Protein AF-A0A483AK27-F1 (afdb_monomer)

Structure (mmCIF, N/CA/C/O backbone):
data_AF-A0A483AK27-F1
#
_entry.id   AF-A0A483AK27-F1
#
loop_
_atom_site.group_PDB
_atom_site.id
_atom_site.type_symbol
_atom_site.label_atom_id
_atom_site.label_alt_id
_atom_site.label_comp_id
_atom_site.label_asym_id
_atom_site.label_entity_id
_atom_site.label_seq_id
_atom_site.pdbx_PDB_ins_code
_atom_site.Cartn_x
_atom_site.Cartn_y
_atom_site.Cartn_z
_atom_site.occupancy
_atom_site.B_iso_or_equiv
_atom_site.auth_seq_id
_atom_site.auth_comp_id
_atom_site.auth_asym_id
_atom_site.auth_atom_id
_atom_site.pdbx_PDB_model_num
ATOM 1 N N . MET A 1 1 ? 9.052 1.423 -5.293 1.00 58.91 1 MET A N 1
ATOM 2 C CA . MET A 1 1 ? 9.496 0.599 -4.140 1.00 58.91 1 MET A CA 1
ATOM 3 C C . MET A 1 1 ? 9.007 1.163 -2.810 1.00 58.91 1 MET A C 1
ATOM 5 O O . MET A 1 1 ? 8.411 0.406 -2.061 1.00 58.91 1 MET A O 1
ATOM 9 N N . LEU A 1 2 ? 9.159 2.468 -2.545 1.00 63.12 2 LEU A N 1
ATOM 10 C CA . LEU A 1 2 ? 8.672 3.096 -1.306 1.00 63.12 2 LEU A CA 1
ATOM 11 C C . LEU A 1 2 ? 7.142 2.997 -1.128 1.00 63.12 2 LEU A C 1
ATOM 13 O O . LEU A 1 2 ? 6.675 2.630 -0.058 1.00 63.12 2 LEU A O 1
ATOM 17 N N . LEU A 1 3 ? 6.368 3.210 -2.201 1.00 67.06 3 LEU A N 1
ATOM 18 C CA . LEU A 1 3 ? 4.901 3.115 -2.173 1.00 67.06 3 LEU A CA 1
ATOM 19 C C . LEU A 1 3 ? 4.389 1.736 -1.724 1.00 67.06 3 LEU A C 1
ATOM 21 O O . LEU A 1 3 ? 3.423 1.665 -0.982 1.00 67.06 3 LEU A O 1
ATOM 25 N N . ARG A 1 4 ? 5.062 0.641 -2.112 1.00 70.62 4 ARG A N 1
ATOM 26 C CA . ARG A 1 4 ? 4.716 -0.725 -1.671 1.00 70.62 4 ARG A CA 1
ATOM 27 C C . ARG A 1 4 ? 4.960 -0.929 -0.176 1.00 70.62 4 ARG A C 1
ATOM 29 O O . ARG A 1 4 ? 4.135 -1.540 0.485 1.00 70.62 4 ARG A O 1
ATOM 36 N N . PHE A 1 5 ? 6.055 -0.388 0.363 1.00 72.25 5 PHE A N 1
ATOM 37 C CA . PHE A 1 5 ? 6.317 -0.417 1.806 1.00 72.25 5 PHE A CA 1
ATOM 38 C C . PHE A 1 5 ? 5.259 0.369 2.585 1.00 72.25 5 PHE A C 1
ATOM 40 O O . PHE A 1 5 ? 4.723 -0.141 3.566 1.00 72.25 5 PHE A O 1
ATOM 47 N N . ILE A 1 6 ? 4.916 1.572 2.113 1.00 76.69 6 ILE A N 1
ATOM 48 C CA . ILE A 1 6 ? 3.884 2.411 2.735 1.00 76.69 6 ILE A CA 1
ATOM 49 C C . ILE A 1 6 ? 2.516 1.722 2.643 1.00 76.69 6 ILE A C 1
ATOM 51 O O . ILE A 1 6 ? 1.835 1.594 3.653 1.00 76.69 6 ILE A O 1
ATOM 55 N N . ALA A 1 7 ? 2.138 1.205 1.471 1.00 75.00 7 ALA A N 1
ATOM 56 C CA . ALA A 1 7 ? 0.877 0.496 1.270 1.00 75.00 7 ALA A CA 1
ATOM 57 C C . ALA A 1 7 ? 0.779 -0.763 2.142 1.00 75.00 7 ALA A C 1
ATOM 59 O O . ALA A 1 7 ? -0.239 -0.971 2.793 1.00 75.00 7 ALA A O 1
ATOM 60 N N . CYS A 1 8 ? 1.842 -1.570 2.223 1.00 81.94 8 CYS A N 1
ATOM 61 C CA . CYS A 1 8 ? 1.887 -2.737 3.104 1.00 81.94 8 CYS A CA 1
ATOM 62 C C . CYS A 1 8 ? 1.693 -2.344 4.577 1.00 81.94 8 CYS A C 1
ATOM 64 O O . CYS A 1 8 ? 0.922 -2.994 5.280 1.00 81.94 8 CYS A O 1
ATOM 66 N N . GLY A 1 9 ? 2.349 -1.272 5.036 1.00 82.12 9 GLY A N 1
ATOM 67 C CA . GLY A 1 9 ? 2.175 -0.757 6.396 1.00 82.12 9 GLY A CA 1
ATOM 68 C C . GLY A 1 9 ? 0.749 -0.265 6.663 1.00 82.12 9 GLY A C 1
ATOM 69 O O . GLY A 1 9 ? 0.161 -0.605 7.687 1.00 82.12 9 GLY A O 1
ATOM 70 N N . VAL A 1 10 ? 0.160 0.470 5.716 1.00 84.62 10 VAL A N 1
ATOM 71 C CA . VAL A 1 10 ? -1.216 0.983 5.817 1.00 84.62 10 VAL A CA 1
ATOM 72 C C . VAL A 1 10 ? -2.244 -0.150 5.805 1.00 84.62 10 VAL A C 1
ATOM 74 O O . VAL A 1 10 ? -3.173 -0.119 6.605 1.00 84.62 10 VAL A O 1
ATOM 77 N N . PHE A 1 11 ? -2.086 -1.175 4.962 1.00 85.00 11 PHE A N 1
ATOM 78 C CA . PHE A 1 11 ? -2.993 -2.329 4.949 1.00 85.00 11 PHE A CA 1
ATOM 79 C C . PHE A 1 11 ? -2.869 -3.188 6.207 1.00 85.00 11 PHE A C 1
ATOM 81 O O . PHE A 1 11 ? -3.885 -3.659 6.709 1.00 85.00 11 PHE A O 1
ATOM 88 N N . ALA A 1 12 ? -1.662 -3.343 6.759 1.00 85.38 12 ALA A N 1
ATOM 89 C CA . ALA A 1 12 ? -1.479 -4.005 8.048 1.00 85.38 12 ALA A CA 1
ATOM 90 C C . ALA A 1 12 ? -2.175 -3.231 9.185 1.00 85.38 12 ALA A C 1
ATOM 92 O O . ALA A 1 12 ? -2.859 -3.829 10.014 1.00 85.38 12 ALA A O 1
ATOM 93 N N . TRP A 1 13 ? -2.070 -1.899 9.184 1.00 85.75 13 TRP A N 1
ATOM 94 C CA . TRP A 1 13 ? -2.774 -1.041 10.140 1.00 85.75 13 TRP A CA 1
ATOM 95 C C . TRP A 1 13 ? -4.300 -1.090 9.964 1.00 85.75 13 TRP A C 1
ATOM 97 O O . TRP A 1 13 ? -5.043 -1.204 10.936 1.00 85.75 13 TRP A O 1
ATOM 107 N N . ALA A 1 14 ? -4.786 -1.063 8.721 1.00 83.00 14 ALA A N 1
ATOM 108 C CA . ALA A 1 14 ? -6.209 -1.174 8.410 1.00 83.00 14 ALA A CA 1
ATOM 109 C C . ALA A 1 14 ? -6.781 -2.547 8.796 1.00 83.00 14 ALA A C 1
ATOM 111 O O . ALA A 1 14 ? -7.895 -2.613 9.309 1.00 83.00 14 ALA A O 1
ATOM 112 N N . ALA A 1 15 ? -6.012 -3.627 8.614 1.00 86.88 15 ALA A N 1
ATOM 113 C CA . ALA A 1 15 ? -6.374 -4.955 9.098 1.00 86.88 15 ALA A CA 1
ATOM 114 C C . ALA A 1 15 ? -6.538 -4.961 10.620 1.00 86.88 15 ALA A C 1
ATOM 116 O O . ALA A 1 15 ? -7.529 -5.490 11.113 1.00 86.88 15 ALA A O 1
ATOM 117 N N . TYR A 1 16 ? -5.610 -4.328 11.346 1.00 84.94 16 TYR A N 1
ATOM 118 C CA . TYR A 1 16 ? -5.675 -4.208 12.801 1.00 84.94 16 TYR A CA 1
ATOM 119 C C . TYR A 1 16 ? -6.930 -3.442 13.255 1.00 84.94 16 TYR A C 1
ATOM 121 O O . TYR A 1 16 ? -7.689 -3.948 14.077 1.00 84.94 16 TYR A O 1
ATOM 129 N N . ILE A 1 17 ? -7.225 -2.286 12.648 1.00 87.19 17 ILE A N 1
ATOM 130 C CA . ILE A 1 17 ? -8.447 -1.518 12.950 1.00 87.19 17 ILE A CA 1
ATOM 131 C C . ILE A 1 17 ? -9.717 -2.305 12.603 1.00 87.19 17 ILE A C 1
ATOM 133 O O . ILE A 1 17 ? -10.679 -2.285 13.367 1.00 87.19 17 ILE A O 1
ATOM 137 N N . ALA A 1 18 ? -9.756 -2.992 11.459 1.00 85.81 18 ALA A N 1
ATOM 138 C CA . ALA A 1 18 ? -10.915 -3.794 11.068 1.00 85.81 18 ALA A CA 1
ATOM 139 C C . ALA A 1 18 ? -11.161 -4.949 12.050 1.00 85.81 18 ALA A C 1
ATOM 141 O O . ALA A 1 18 ? -12.311 -5.266 12.349 1.00 85.81 18 ALA A O 1
ATOM 142 N N . PHE A 1 19 ? -10.083 -5.541 12.572 1.00 83.06 19 PHE A N 1
ATOM 143 C CA . PHE A 1 19 ? -10.142 -6.575 13.600 1.00 83.06 19 PHE A CA 1
ATOM 144 C C . PHE A 1 19 ? -10.699 -6.011 14.913 1.00 83.06 19 PHE A C 1
ATOM 146 O O . PHE A 1 19 ? -11.577 -6.609 15.529 1.00 83.06 19 PHE A O 1
ATOM 153 N N . GLU A 1 20 ? -10.250 -4.815 15.301 1.00 85.94 20 GLU A N 1
ATOM 154 C CA . GLU A 1 20 ? -10.730 -4.114 16.495 1.00 85.94 20 GLU A CA 1
ATOM 155 C C . GLU A 1 20 ? -12.214 -3.713 16.372 1.00 85.94 20 GLU A C 1
ATOM 157 O O . GLU A 1 20 ? -12.968 -3.792 17.343 1.00 85.94 20 GLU A O 1
ATOM 162 N N . ARG A 1 21 ? -12.676 -3.384 15.157 1.00 85.25 21 ARG A N 1
ATOM 163 C CA . ARG A 1 21 ? -14.089 -3.090 14.855 1.00 85.25 21 ARG A CA 1
ATOM 164 C C . ARG A 1 21 ? -14.998 -4.327 14.762 1.00 85.25 21 ARG A C 1
ATOM 166 O O . ARG A 1 21 ? -16.180 -4.144 14.492 1.00 85.25 21 ARG A O 1
ATOM 173 N N . ASN A 1 22 ? -14.497 -5.542 15.027 1.00 81.56 22 ASN A N 1
ATOM 174 C CA . ASN A 1 22 ? -15.267 -6.799 14.941 1.00 81.56 22 ASN A CA 1
ATOM 175 C C . ASN A 1 22 ? -15.929 -7.019 13.566 1.00 81.56 22 ASN A C 1
ATOM 177 O O . ASN A 1 22 ? -17.013 -7.583 13.455 1.00 81.56 22 ASN A O 1
ATOM 181 N N . GLU A 1 23 ? -15.283 -6.557 12.499 1.00 78.38 23 GLU A N 1
ATOM 182 C CA . GLU A 1 23 ? -15.751 -6.838 11.145 1.00 78.38 23 GLU A CA 1
ATOM 183 C C . GLU A 1 23 ? -15.302 -8.255 10.756 1.00 78.38 23 GLU A C 1
ATOM 185 O O . GLU A 1 23 ? -14.113 -8.555 10.807 1.00 78.38 23 GLU A O 1
ATOM 190 N N . ASP A 1 24 ? -16.211 -9.136 10.336 1.00 80.75 24 ASP A N 1
ATOM 191 C CA . ASP A 1 24 ? -15.859 -10.548 10.095 1.00 80.75 24 ASP A CA 1
ATOM 192 C C . ASP A 1 24 ? -15.023 -10.762 8.818 1.00 80.75 24 ASP A C 1
ATOM 194 O O . ASP A 1 24 ? -14.183 -11.659 8.745 1.00 80.75 24 ASP A O 1
ATOM 198 N N . ILE A 1 25 ? -15.241 -9.940 7.786 1.00 83.62 25 ILE A N 1
ATOM 199 C CA . ILE A 1 25 ? -14.679 -10.149 6.435 1.00 83.62 25 ILE A CA 1
ATOM 200 C C . ILE A 1 25 ? -13.578 -9.141 6.091 1.00 83.62 25 ILE A C 1
ATOM 202 O O . ILE A 1 25 ? -12.572 -9.500 5.475 1.00 83.62 25 ILE A O 1
ATOM 206 N N . LEU A 1 26 ? -13.734 -7.878 6.494 1.00 81.25 26 LEU A N 1
ATOM 207 C CA . LEU A 1 26 ? -12.784 -6.805 6.180 1.00 81.25 26 LEU A CA 1
ATOM 208 C C . LEU A 1 26 ? -11.336 -7.089 6.631 1.00 81.25 26 LEU A C 1
ATOM 210 O O . LEU A 1 26 ? -10.431 -6.835 5.834 1.00 81.25 26 LEU A O 1
ATOM 214 N N . PRO A 1 27 ? -11.066 -7.626 7.839 1.00 86.50 27 PRO A N 1
ATOM 215 C CA . PRO A 1 27 ? -9.700 -7.883 8.285 1.00 86.50 27 PRO A CA 1
ATOM 216 C C . PRO A 1 27 ? -9.007 -8.912 7.395 1.00 86.50 27 PRO A C 1
ATOM 218 O O . PRO A 1 27 ? -7.856 -8.715 7.015 1.00 86.50 27 PRO A O 1
ATOM 221 N N . TRP A 1 28 ? -9.719 -9.969 6.991 1.00 85.00 28 TRP A N 1
ATOM 222 C CA . TRP A 1 28 ? -9.198 -10.981 6.070 1.00 85.00 28 TRP A CA 1
ATOM 223 C C . TRP A 1 28 ? -8.849 -10.387 4.707 1.00 85.00 28 TRP A C 1
ATOM 225 O O . TRP A 1 28 ? -7.777 -10.669 4.169 1.00 85.00 28 TRP A O 1
ATOM 235 N N . VAL A 1 29 ? -9.704 -9.509 4.175 1.00 86.31 29 VAL A N 1
ATOM 236 C CA . VAL A 1 29 ? -9.438 -8.788 2.921 1.00 8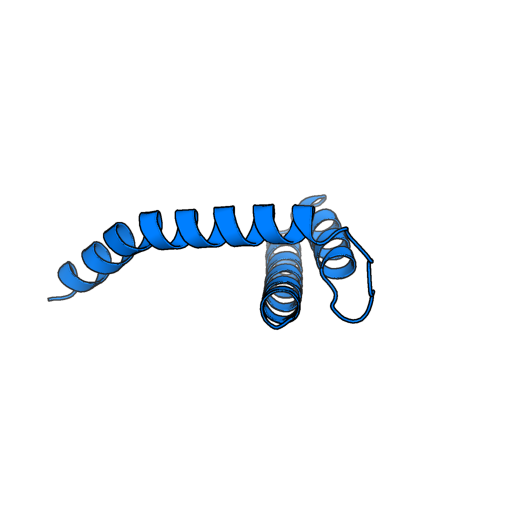6.31 29 VAL A CA 1
ATOM 237 C C . VAL A 1 29 ? -8.189 -7.909 3.054 1.00 86.31 29 VAL A C 1
ATOM 239 O O . VAL A 1 29 ? -7.317 -7.951 2.184 1.00 86.31 29 VAL A O 1
ATOM 242 N N . PHE A 1 30 ? -8.049 -7.164 4.154 1.00 84.81 30 PHE A N 1
ATOM 243 C CA . PHE A 1 30 ? -6.876 -6.320 4.398 1.00 84.81 30 PHE A CA 1
ATOM 244 C C . PHE A 1 30 ? -5.588 -7.115 4.618 1.00 84.81 30 PHE A C 1
ATOM 246 O O . PHE A 1 30 ? -4.537 -6.688 4.147 1.00 84.81 30 PHE A O 1
ATOM 253 N N . ILE A 1 31 ? -5.651 -8.284 5.257 1.00 83.50 31 ILE A N 1
ATOM 254 C CA . ILE A 1 31 ? -4.503 -9.189 5.411 1.00 83.50 31 ILE A CA 1
ATOM 255 C C . ILE A 1 31 ? -4.045 -9.707 4.043 1.00 83.50 31 ILE A C 1
ATOM 257 O O . ILE A 1 31 ? -2.856 -9.649 3.729 1.00 83.50 31 ILE A O 1
ATOM 261 N N . VAL A 1 32 ? -4.974 -10.161 3.196 1.00 82.62 32 VAL A N 1
ATOM 262 C CA . VAL A 1 32 ? -4.651 -10.618 1.834 1.00 82.62 32 VAL A CA 1
ATOM 263 C C . VAL A 1 32 ? -4.061 -9.476 1.003 1.00 82.62 32 VAL A C 1
ATOM 265 O O . VAL A 1 32 ? -3.050 -9.666 0.327 1.00 82.62 32 VAL A O 1
ATOM 268 N N . LEU A 1 33 ? -4.625 -8.270 1.102 1.00 78.25 33 LEU A N 1
ATOM 269 C CA . LEU A 1 33 ? -4.079 -7.071 0.460 1.00 78.25 33 LEU A CA 1
ATOM 270 C C . LEU A 1 33 ? -2.679 -6.731 0.985 1.00 78.25 33 LEU A C 1
ATOM 272 O O . LEU A 1 33 ? -1.780 -6.489 0.185 1.00 78.25 33 LEU A O 1
ATOM 276 N N . ALA A 1 34 ? -2.450 -6.773 2.297 1.00 82.19 34 ALA A N 1
ATOM 277 C CA . ALA A 1 34 ? -1.135 -6.538 2.887 1.00 82.19 34 ALA A CA 1
ATOM 278 C C . ALA A 1 34 ? -0.096 -7.532 2.352 1.00 82.19 34 ALA A C 1
ATOM 280 O O . ALA A 1 34 ? 1.025 -7.130 2.054 1.00 82.19 34 ALA A O 1
ATOM 281 N N . ILE A 1 35 ? -0.476 -8.799 2.151 1.00 78.00 35 ILE A N 1
ATOM 282 C CA . ILE A 1 35 ? 0.378 -9.827 1.542 1.00 78.00 35 ILE A CA 1
ATOM 283 C C . ILE A 1 35 ? 0.652 -9.512 0.063 1.00 78.00 35 ILE A C 1
ATOM 285 O O . ILE A 1 35 ? 1.806 -9.537 -0.359 1.00 78.00 35 ILE A O 1
ATOM 289 N N . ILE A 1 36 ? -0.370 -9.159 -0.721 1.00 71.56 36 ILE A N 1
ATOM 290 C CA . ILE A 1 36 ? -0.227 -8.808 -2.148 1.00 71.56 36 ILE A CA 1
ATOM 291 C C . ILE A 1 36 ? 0.664 -7.571 -2.339 1.00 71.56 36 ILE A C 1
ATOM 293 O O . ILE A 1 36 ? 1.477 -7.511 -3.264 1.00 71.56 36 ILE A O 1
ATOM 297 N N . PHE A 1 37 ? 0.532 -6.580 -1.461 1.00 67.44 37 PHE A N 1
ATOM 298 C CA . PHE A 1 37 ? 1.333 -5.359 -1.491 1.00 67.44 37 PHE A CA 1
ATOM 299 C C . PHE A 1 37 ? 2.664 -5.488 -0.739 1.00 67.44 37 PHE A C 1
ATOM 301 O O . PHE A 1 37 ? 3.462 -4.547 -0.767 1.00 67.44 37 PHE A O 1
ATOM 308 N N . ASN A 1 38 ? 2.942 -6.646 -0.128 1.00 71.00 38 ASN A N 1
ATOM 309 C CA . ASN A 1 38 ? 4.145 -6.868 0.657 1.00 71.00 38 ASN A CA 1
ATOM 310 C C . ASN A 1 38 ? 5.390 -6.773 -0.242 1.00 71.00 38 ASN A C 1
ATOM 312 O O . ASN A 1 38 ? 5.535 -7.566 -1.175 1.00 71.00 38 ASN A O 1
ATOM 316 N N . PRO A 1 39 ? 6.334 -5.855 0.029 1.00 62.97 39 PRO A N 1
ATOM 317 C CA . PRO A 1 39 ? 7.583 -5.759 -0.726 1.00 62.97 39 PRO A CA 1
ATOM 318 C C . PRO A 1 39 ? 8.448 -7.032 -0.652 1.00 62.97 39 PRO A C 1
ATOM 320 O O . PRO A 1 39 ? 9.352 -7.191 -1.475 1.00 62.97 39 PRO A O 1
ATOM 323 N N . ILE A 1 40 ? 8.169 -7.937 0.295 1.00 62.56 40 ILE A N 1
ATOM 324 C CA . ILE A 1 40 ? 8.813 -9.251 0.432 1.00 62.56 40 ILE A CA 1
ATOM 325 C C . ILE A 1 40 ? 8.364 -10.206 -0.690 1.00 62.56 40 ILE A C 1
ATOM 327 O O . ILE A 1 40 ? 9.178 -10.974 -1.209 1.00 62.56 40 ILE A O 1
ATOM 331 N N . LEU A 1 41 ? 7.105 -10.117 -1.138 1.00 58.50 41 LEU A N 1
ATOM 332 C CA . LEU A 1 41 ? 6.613 -10.844 -2.306 1.00 58.50 41 LEU A CA 1
ATOM 333 C C . LEU A 1 41 ? 6.866 -10.004 -3.561 1.00 58.50 41 LEU A C 1
ATOM 335 O O . LEU A 1 41 ? 6.080 -9.134 -3.936 1.00 58.50 41 LEU A O 1
ATOM 339 N N . LYS A 1 42 ? 7.984 -10.272 -4.247 1.00 55.38 42 LYS A N 1
ATOM 340 C CA . LYS A 1 42 ? 8.286 -9.699 -5.571 1.00 55.38 42 LYS A CA 1
ATOM 341 C C . LYS A 1 42 ? 7.319 -10.241 -6.630 1.00 55.38 42 LYS A C 1
ATOM 343 O O . LYS A 1 42 ? 7.690 -11.035 -7.494 1.00 55.38 42 LYS A O 1
ATOM 348 N N . ILE A 1 43 ? 6.076 -9.773 -6.592 1.00 60.78 43 ILE A N 1
ATOM 349 C CA . ILE A 1 43 ? 5.129 -9.967 -7.681 1.00 60.78 43 ILE A CA 1
ATOM 350 C C . ILE A 1 43 ? 5.603 -9.090 -8.840 1.00 60.78 43 ILE A C 1
ATOM 352 O O . ILE A 1 43 ? 5.564 -7.851 -8.780 1.00 60.78 43 ILE A O 1
ATOM 356 N N . HIS A 1 44 ? 6.096 -9.756 -9.882 1.00 60.31 44 HIS A N 1
ATOM 357 C CA . HIS A 1 44 ? 6.509 -9.157 -11.146 1.00 60.31 44 HIS A CA 1
ATOM 358 C C . HIS A 1 44 ? 5.266 -8.771 -11.953 1.00 60.31 44 HIS A C 1
ATOM 360 O O . HIS A 1 44 ? 4.967 -9.360 -12.985 1.00 60.31 44 HIS A O 1
ATOM 366 N N . PHE A 1 45 ? 4.513 -7.784 -11.468 1.00 63.78 45 PHE A N 1
ATOM 367 C CA . PHE A 1 45 ? 3.532 -7.125 -12.318 1.00 63.78 45 PHE A CA 1
ATOM 368 C C . PHE A 1 45 ? 4.265 -6.318 -13.400 1.00 63.78 45 PHE A C 1
ATOM 370 O O . PHE A 1 45 ? 5.281 -5.677 -13.093 1.00 63.78 45 PHE A O 1
ATOM 377 N N . PRO A 1 46 ? 3.772 -6.335 -14.650 1.00 68.06 46 PRO A N 1
ATOM 378 C CA . PRO A 1 46 ? 4.341 -5.544 -15.728 1.00 68.06 46 PRO A CA 1
ATOM 379 C C . PRO A 1 46 ? 4.314 -4.060 -15.352 1.00 68.06 46 PRO A C 1
ATOM 381 O O . PRO A 1 46 ? 3.393 -3.582 -14.685 1.00 68.06 46 PRO A O 1
ATOM 384 N N . LYS A 1 47 ? 5.351 -3.326 -15.769 1.00 68.69 47 LYS A N 1
ATOM 385 C CA . LYS A 1 47 ? 5.537 -1.907 -15.426 1.00 68.69 47 LYS A CA 1
ATOM 386 C C . LYS A 1 47 ? 4.323 -1.049 -15.793 1.00 68.69 47 LYS A C 1
ATOM 388 O O . LYS A 1 47 ? 4.044 -0.096 -15.082 1.00 68.69 47 LYS A O 1
ATOM 393 N N . GLU A 1 48 ? 3.579 -1.418 -16.834 1.00 75.12 48 GLU A N 1
ATOM 394 C CA . GLU A 1 48 ? 2.341 -0.742 -17.239 1.00 75.12 48 GLU A CA 1
ATOM 395 C C . GLU A 1 48 ? 1.310 -0.670 -16.110 1.00 75.12 48 GLU A C 1
ATOM 397 O O . GLU A 1 48 ? 0.727 0.383 -15.876 1.00 75.12 48 GLU A O 1
ATOM 402 N N . MET A 1 49 ? 1.145 -1.744 -15.335 1.00 75.94 49 MET A N 1
ATOM 403 C CA . MET A 1 49 ? 0.176 -1.760 -14.240 1.00 75.94 49 MET A CA 1
ATOM 404 C C . MET A 1 49 ? 0.621 -0.872 -13.070 1.00 75.94 49 MET A C 1
ATOM 406 O O . MET A 1 49 ? -0.205 -0.232 -12.426 1.00 75.94 49 MET A O 1
ATOM 410 N N . TRP A 1 50 ? 1.935 -0.761 -12.846 1.00 75.69 50 TRP A N 1
ATOM 411 C CA . TRP A 1 50 ? 2.511 0.189 -11.887 1.00 75.69 50 TRP A CA 1
ATOM 412 C C . TRP A 1 50 ? 2.342 1.639 -12.332 1.00 75.69 50 TRP A C 1
ATOM 414 O O . TRP A 1 50 ? 2.000 2.481 -11.510 1.00 75.69 50 TRP A O 1
ATOM 424 N N . VAL A 1 51 ? 2.515 1.918 -13.624 1.00 80.56 51 VAL A N 1
ATOM 425 C CA . VAL A 1 51 ? 2.304 3.254 -14.199 1.00 80.56 51 VAL A CA 1
ATOM 426 C C . VAL A 1 51 ? 0.854 3.699 -14.030 1.00 80.56 51 VAL A C 1
ATOM 428 O O . VAL A 1 51 ? 0.615 4.843 -13.658 1.00 80.56 51 VAL A O 1
ATOM 431 N N . VAL A 1 52 ? -0.109 2.798 -14.235 1.00 85.81 52 VAL A N 1
ATOM 432 C CA . VAL A 1 52 ? -1.531 3.096 -14.013 1.00 85.81 52 VAL A CA 1
ATOM 433 C C . VAL A 1 52 ? -1.792 3.446 -12.545 1.00 85.81 52 VAL A C 1
ATOM 435 O O . VAL A 1 52 ? -2.421 4.464 -12.264 1.00 85.81 52 VAL A O 1
ATOM 438 N N . ILE A 1 53 ? -1.270 2.654 -11.603 1.00 76.75 53 ILE A N 1
AT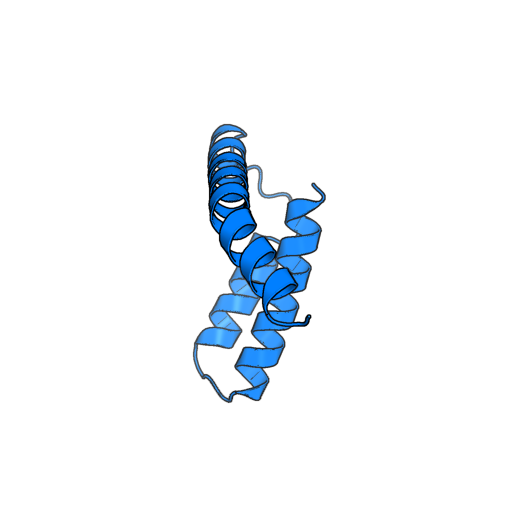OM 439 C CA . ILE A 1 53 ? -1.429 2.907 -10.161 1.00 76.75 53 ILE A CA 1
ATOM 440 C C . ILE A 1 53 ? -0.813 4.257 -9.763 1.00 76.75 53 ILE A C 1
ATOM 442 O O . ILE A 1 53 ? -1.477 5.057 -9.104 1.00 76.75 53 ILE A O 1
ATOM 446 N N . ASP A 1 54 ? 0.417 4.538 -10.196 1.00 79.06 54 ASP A N 1
ATOM 447 C CA . ASP A 1 54 ? 1.096 5.804 -9.894 1.00 79.06 54 ASP A CA 1
ATOM 448 C C . ASP A 1 54 ? 0.361 7.003 -10.517 1.00 79.06 54 ASP A C 1
ATOM 450 O O . ASP A 1 54 ? 0.244 8.056 -9.887 1.00 79.06 54 ASP A O 1
ATOM 454 N N . PHE A 1 55 ? -0.202 6.839 -11.717 1.00 87.75 55 PHE A N 1
ATOM 455 C CA . PHE A 1 55 ? -1.009 7.866 -12.374 1.00 87.75 55 PHE A CA 1
ATOM 456 C C . PHE A 1 55 ? -2.275 8.195 -11.572 1.00 87.75 55 PHE A C 1
ATOM 458 O O . PHE A 1 55 ? -2.552 9.367 -11.303 1.00 87.75 55 PHE A O 1
ATOM 465 N N . PHE A 1 56 ? -3.008 7.174 -11.117 1.00 87.19 56 PHE A N 1
ATOM 466 C CA . PHE A 1 56 ? -4.186 7.370 -10.270 1.00 87.19 56 PHE A CA 1
ATOM 467 C C . PHE A 1 56 ? -3.831 7.986 -8.914 1.00 87.19 56 PHE A C 1
ATOM 469 O O . PHE A 1 56 ? -4.526 8.901 -8.472 1.00 87.19 56 PHE A O 1
ATOM 476 N N . SER A 1 57 ? -2.737 7.557 -8.275 1.00 77.12 57 SER A N 1
ATOM 477 C CA . SER A 1 57 ? -2.253 8.177 -7.035 1.00 77.12 57 SER A CA 1
ATOM 478 C C . SER A 1 57 ? -1.892 9.649 -7.233 1.00 77.12 57 SER A C 1
ATOM 480 O O . SER A 1 57 ? -2.252 10.471 -6.392 1.00 77.12 57 SER A O 1
ATOM 482 N N . GLY A 1 58 ? -1.235 9.999 -8.342 1.00 85.94 58 GLY A N 1
ATOM 483 C CA . GLY A 1 58 ? -0.920 11.386 -8.684 1.00 85.94 58 GLY A CA 1
ATOM 484 C C . GLY A 1 58 ? -2.174 12.245 -8.855 1.00 85.94 58 GLY A C 1
ATOM 485 O O . GLY A 1 58 ? -2.264 13.324 -8.268 1.00 85.94 58 GLY A O 1
ATOM 486 N N . ILE A 1 59 ? -3.173 11.741 -9.584 1.00 89.69 59 ILE A N 1
ATOM 487 C CA . ILE A 1 59 ? -4.467 12.418 -9.763 1.00 89.69 59 ILE A CA 1
ATOM 488 C C . ILE A 1 59 ? -5.201 12.576 -8.431 1.00 89.69 59 ILE A C 1
ATOM 490 O O . ILE A 1 59 ? -5.690 13.661 -8.125 1.00 89.69 59 ILE A O 1
ATOM 494 N N . PHE A 1 60 ? -5.227 11.536 -7.601 1.00 82.12 60 PHE A N 1
ATOM 495 C CA . PHE A 1 60 ? -5.885 11.580 -6.299 1.00 82.12 60 PHE A CA 1
ATOM 496 C C . PHE A 1 60 ? -5.246 12.625 -5.378 1.00 82.12 60 PHE A C 1
ATOM 498 O O . PHE A 1 60 ? -5.956 13.418 -4.76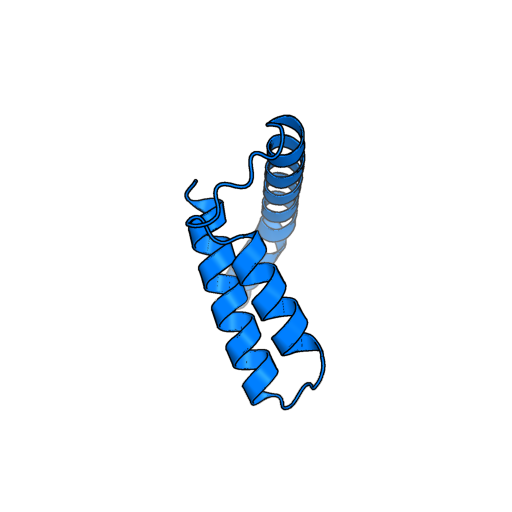5 1.00 82.12 60 PHE A O 1
ATOM 505 N N . LEU A 1 61 ? -3.911 12.705 -5.352 1.00 81.31 61 LEU A N 1
ATOM 506 C CA . LEU A 1 61 ? -3.167 13.732 -4.613 1.00 81.31 61 LEU A CA 1
ATOM 507 C C . LEU A 1 61 ? -3.442 15.151 -5.133 1.00 81.31 61 LEU A C 1
ATOM 509 O O . LEU A 1 61 ? -3.451 16.098 -4.347 1.00 81.31 61 LEU A O 1
ATOM 513 N N . ILE A 1 62 ? -3.670 15.307 -6.442 1.00 85.69 62 ILE A N 1
ATOM 514 C CA . ILE A 1 62 ? -4.053 16.583 -7.067 1.00 85.69 62 ILE A CA 1
ATOM 515 C C . ILE A 1 62 ? -5.495 16.985 -6.735 1.00 85.69 62 ILE A C 1
ATOM 517 O O . ILE A 1 62 ? -5.781 18.171 -6.612 1.00 85.69 62 ILE A O 1
ATOM 521 N N . LEU A 1 63 ? -6.392 16.030 -6.531 1.00 83.62 63 LEU A N 1
ATOM 522 C CA . LEU A 1 63 ? -7.756 16.329 -6.092 1.00 83.62 63 LEU A CA 1
ATOM 523 C C . LEU A 1 63 ? -7.811 16.627 -4.587 1.00 83.62 63 LEU A C 1
ATOM 525 O O . LEU A 1 63 ? -8.551 17.496 -4.136 1.00 83.62 63 LEU A O 1
ATOM 529 N N . ILE A 1 64 ? -6.984 15.946 -3.793 1.00 80.00 64 ILE A N 1
ATOM 530 C CA . ILE A 1 64 ? -6.947 16.110 -2.336 1.00 80.00 64 ILE A CA 1
ATOM 531 C C . ILE A 1 64 ? -6.259 17.397 -1.881 1.00 80.00 64 ILE A C 1
ATOM 533 O O . ILE A 1 64 ? -6.606 17.914 -0.823 1.00 80.00 64 ILE A O 1
ATOM 537 N N . ARG A 1 65 ? -5.316 17.944 -2.655 1.00 72.69 65 ARG A N 1
ATOM 538 C CA . ARG A 1 65 ? -4.621 19.199 -2.302 1.00 72.69 65 ARG A CA 1
ATOM 539 C C . ARG A 1 65 ? -5.572 20.376 -2.073 1.00 72.69 65 ARG A C 1
ATOM 541 O O . ARG A 1 65 ? -5.309 21.154 -1.164 1.00 72.69 65 ARG A O 1
ATOM 548 N N . GLU A 1 66 ? -6.684 20.482 -2.804 1.00 65.94 66 GLU A N 1
ATOM 549 C CA . GLU A 1 66 ? -7.692 21.521 -2.530 1.00 65.94 66 GLU A CA 1
ATOM 550 C C . GLU A 1 66 ? -8.393 21.283 -1.188 1.00 65.94 66 GLU A C 1
ATOM 552 O O . GLU A 1 66 ? -8.543 22.206 -0.391 1.00 65.94 66 GLU A O 1
ATOM 557 N N . LYS A 1 67 ? -8.717 20.024 -0.874 1.00 62.66 67 LYS A N 1
ATOM 558 C CA . LYS A 1 67 ? -9.378 19.666 0.386 1.00 62.66 67 LYS A CA 1
ATOM 559 C C . LYS A 1 67 ? -8.455 19.756 1.608 1.00 62.66 67 LYS A C 1
ATOM 561 O O . LYS A 1 67 ? -8.917 20.037 2.713 1.00 62.66 67 LYS A O 1
ATOM 566 N N . ILE A 1 68 ? -7.151 19.544 1.424 1.00 64.81 68 ILE A N 1
ATOM 567 C CA . ILE A 1 68 ? -6.137 19.764 2.467 1.00 64.81 68 ILE A CA 1
ATOM 568 C C . ILE A 1 68 ? -5.933 21.265 2.704 1.00 64.81 68 ILE A C 1
ATOM 570 O O . ILE A 1 68 ? -5.881 21.687 3.854 1.00 64.81 68 ILE A O 1
ATOM 574 N N . GLN A 1 69 ? -5.893 22.087 1.649 1.00 62.38 69 GLN A N 1
ATOM 575 C CA . GLN A 1 69 ? -5.786 23.547 1.781 1.00 62.38 69 GLN A CA 1
ATOM 576 C C . GLN A 1 69 ? -6.997 24.181 2.484 1.00 62.38 69 GLN A 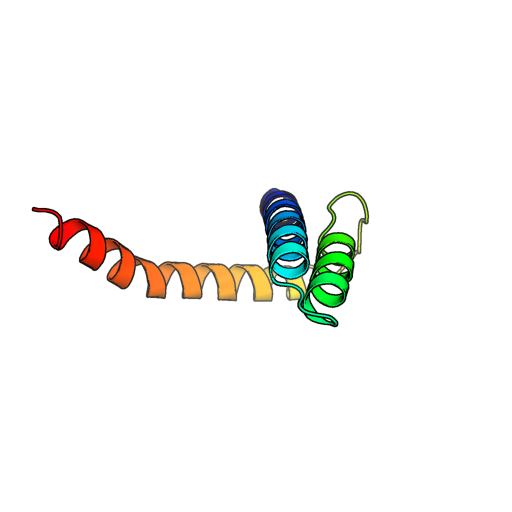C 1
ATOM 578 O O . GLN A 1 69 ? -6.848 25.206 3.144 1.00 62.38 69 GLN A 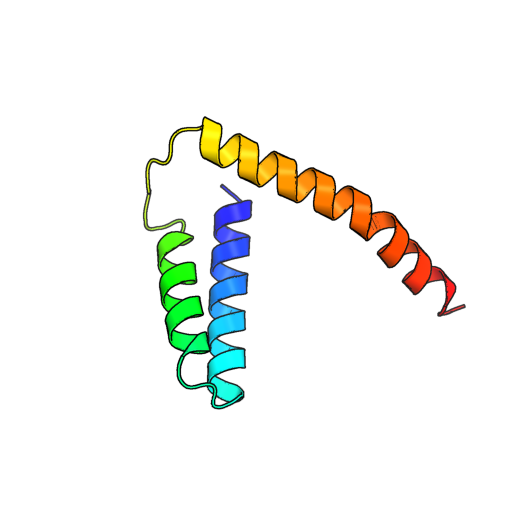O 1
ATOM 583 N N . GLU A 1 70 ? -8.185 23.583 2.372 1.00 59.38 70 GLU A N 1
ATOM 584 C CA . GLU A 1 70 ? -9.389 24.054 3.067 1.00 59.38 70 GLU A CA 1
ATOM 585 C C . GLU A 1 70 ? -9.370 2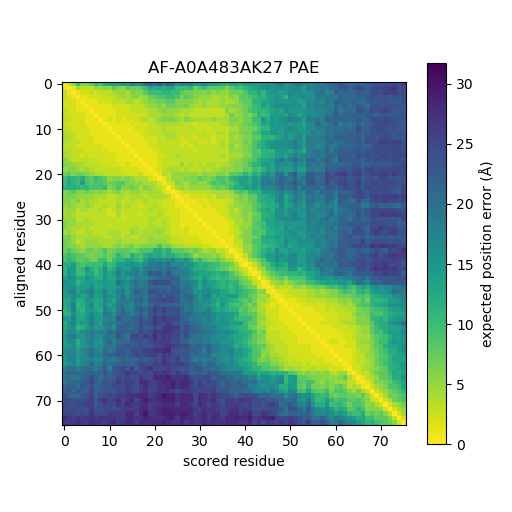3.752 4.578 1.00 59.38 70 GLU A C 1
ATOM 587 O O . GLU A 1 70 ? -9.815 24.577 5.374 1.00 59.38 70 GLU A O 1
ATOM 592 N N . ASN A 1 71 ? -8.787 22.620 4.992 1.00 55.72 71 ASN A N 1
ATOM 593 C CA . ASN A 1 71 ? -8.652 22.267 6.413 1.00 55.72 71 ASN A CA 1
ATOM 594 C C . ASN A 1 71 ? -7.612 23.131 7.149 1.00 55.72 71 ASN A C 1
ATOM 596 O O . ASN A 1 71 ? -7.745 23.337 8.351 1.00 55.72 71 ASN A O 1
ATOM 600 N N . ASP A 1 72 ? -6.626 23.690 6.441 1.00 56.44 72 ASP A N 1
ATOM 601 C CA . ASP A 1 72 ? -5.649 24.630 7.015 1.00 56.44 72 ASP A CA 1
ATOM 602 C C . ASP A 1 72 ? -6.278 26.016 7.300 1.00 56.44 72 ASP A C 1
ATOM 604 O O . ASP A 1 72 ? -5.939 26.680 8.276 1.00 56.44 72 ASP A O 1
ATOM 608 N N . LYS A 1 73 ? -7.274 26.440 6.501 1.00 51.44 73 LYS A N 1
ATOM 609 C CA . LYS A 1 73 ? -7.945 27.749 6.651 1.00 51.44 73 LYS A CA 1
ATOM 610 C C . LYS A 1 73 ? -9.063 27.786 7.698 1.00 51.44 73 LYS A C 1
ATOM 612 O O . LYS A 1 73 ? -9.463 28.873 8.090 1.00 51.44 73 LYS A O 1
ATOM 617 N N . GLN A 1 74 ? -9.575 26.636 8.139 1.00 56.41 74 GLN A N 1
ATOM 618 C CA . GLN A 1 74 ? -10.616 26.548 9.180 1.00 56.41 74 GLN A CA 1
ATOM 619 C C . GLN A 1 74 ? -10.052 26.519 10.615 1.00 56.41 74 GLN A C 1
ATOM 621 O O . GLN A 1 74 ? -10.821 26.510 11.572 1.00 56.41 74 GLN A O 1
ATOM 626 N N . SER A 1 75 ? -8.722 26.50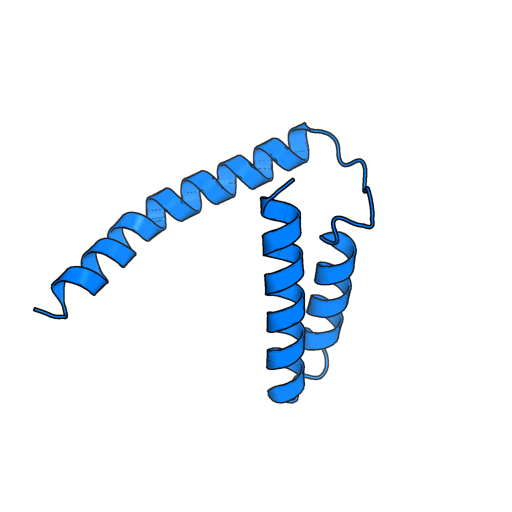9 10.775 1.00 56.25 75 SER A N 1
ATOM 62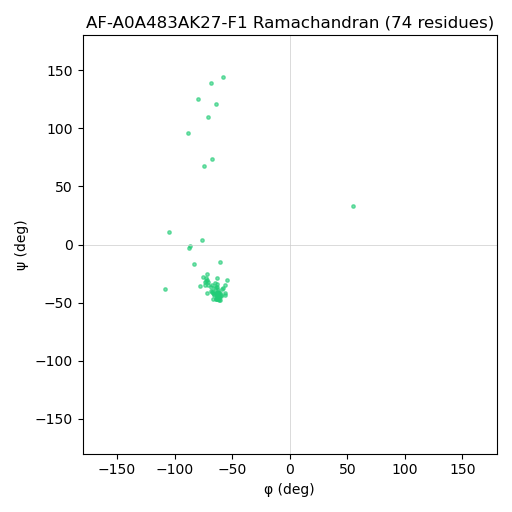7 C CA . SER A 1 75 ? -8.034 26.518 12.077 1.00 56.25 75 SER A CA 1
ATOM 628 C C . SER A 1 75 ? -7.413 27.880 12.449 1.00 56.25 75 SER A C 1
ATOM 630 O O . SER A 1 75 ? -6.636 27.941 13.404 1.00 56.25 75 SER A O 1
ATOM 632 N N . THR A 1 76 ? -7.716 28.961 11.718 1.00 44.28 76 THR A N 1
ATOM 633 C CA . THR A 1 76 ? -7.319 30.343 12.066 1.00 44.28 76 THR A CA 1
ATOM 634 C C . THR A 1 76 ? -8.558 31.198 12.275 1.00 44.28 76 THR A C 1
ATOM 636 O O . THR A 1 76 ? -8.578 31.962 13.264 1.00 44.28 76 THR A O 1
#

pLDDT: mean 74.9, std 10.99, range [44.28, 89.69]

Solvent-accessible surface area (backbone atom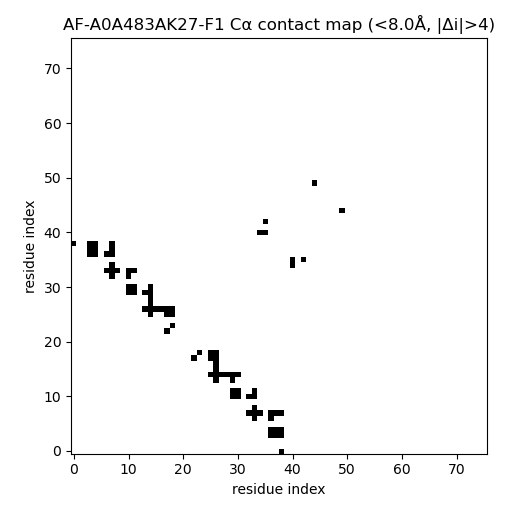s only — not comparable to full-atom values): 4235 Å² total; per-residue (Å²): 113,69,66,35,50,52,48,19,53,50,25,50,50,49,17,51,53,28,51,74,68,69,42,88,58,57,20,58,53,24,47,54,48,18,53,72,37,22,72,85,53,80,73,84,68,60,66,67,63,53,50,54,52,53,50,52,51,53,53,50,54,63,61,43,50,60,60,53,56,52,60,63,64,76,75,117

Nearest PDB structures (foldseek):
  6zw4-assembly1_E  TM=5.059E-01  e=5.783E+00  Nostoc punctiforme
  7o40-assembly1_A  TM=5.036E-01  e=8.648E+00  Synechocystis sp. PCC 6803 substr. Kazusa
  7o3y-assembly1_F  TM=5.499E-01  e=8.648E+00  Synechocystis sp. PCC 6803 substr. Kazusa

Radius of gyration: 15.77 Å; Cα contacts (8 Å, |Δi|>4): 43; chains: 1; bounding box: 25×41×34 Å

Secondary structure (DSSP, 8-state):
-HHHHHHHHHHHHHHHHHHHTT-SSHHHHHHHHHHHT-TTS-----HHHHHHHHHHHHHHHHHHHHHHHHHHHTT-

Mean predicted aligned error: 13.04 Å

Sequence (76 aa):
MLLRFIACGVFAWAAYIAFERNEDILPWVFIVLAIIFNPILKIHFPKEMWVVIDFFSGIFLILIREKIQENDKQST

Foldseek 3Di:
DVVLVVLLVVLCVQLVVCVVVVPPVSNVVSVVSSVVSPPVPPPPDPVVVVVVVVVVVVVVVVVCVVVVVVVVVVVD